Protein AF-A0A1I1WCL4-F1 (afdb_monomer_lite)

Radius of gyration: 12.67 Å; chains: 1; bounding box: 35×22×23 Å

Structure (mmCIF, N/CA/C/O backbone):
data_AF-A0A1I1WCL4-F1
#
_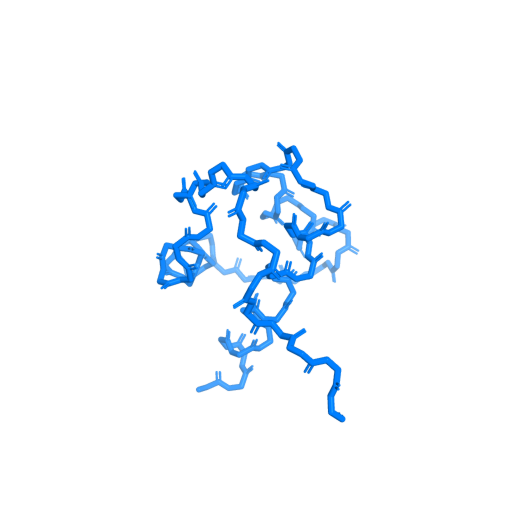entry.id   AF-A0A1I1WCL4-F1
#
loop_
_atom_site.group_PDB
_atom_site.id
_atom_site.type_symbol
_atom_site.label_atom_id
_atom_site.label_alt_id
_atom_site.label_comp_id
_atom_site.label_asym_id
_atom_site.label_entity_id
_atom_site.label_seq_id
_atom_site.pdbx_PDB_ins_code
_atom_site.Cartn_x
_atom_site.Cartn_y
_atom_site.Cartn_z
_atom_site.occupancy
_atom_site.B_iso_or_equiv
_atom_site.auth_seq_id
_atom_site.auth_comp_id
_atom_site.auth_asym_id
_atom_site.auth_atom_id
_atom_site.pdbx_PDB_model_num
ATOM 1 N N . SER A 1 1 ? 2.954 -9.664 -15.472 1.00 74.25 1 SER A N 1
ATOM 2 C CA . SER A 1 1 ? 4.037 -10.320 -14.709 1.00 74.25 1 SER A CA 1
ATOM 3 C C . SER A 1 1 ? 3.413 -10.705 -13.409 1.00 74.25 1 SER A C 1
ATOM 5 O O . SER A 1 1 ? 2.923 -9.820 -12.715 1.00 74.25 1 SER A O 1
ATOM 7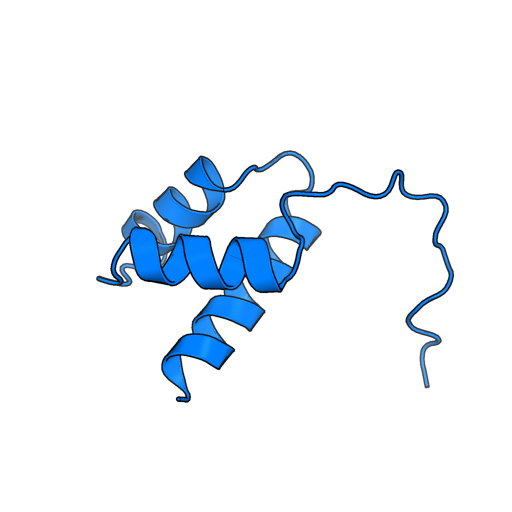 N N . ASP A 1 2 ? 3.444 -11.992 -13.126 1.00 87.88 2 ASP A N 1
ATOM 8 C CA . ASP A 1 2 ? 2.676 -12.651 -12.073 1.00 87.88 2 ASP A CA 1
ATOM 9 C C . ASP A 1 2 ? 2.952 -12.035 -10.690 1.00 87.88 2 ASP A C 1
ATOM 11 O O . ASP A 1 2 ? 2.067 -11.924 -9.852 1.00 87.88 2 ASP A O 1
ATOM 15 N N . GLU A 1 3 ? 4.157 -11.491 -10.475 1.00 94.00 3 GLU A N 1
ATOM 16 C CA . GLU A 1 3 ? 4.493 -10.779 -9.238 1.00 94.00 3 GLU A CA 1
ATOM 17 C C . GLU A 1 3 ? 3.752 -9.433 -9.084 1.00 94.00 3 GLU A C 1
ATOM 19 O O . GLU A 1 3 ? 3.433 -9.038 -7.969 1.00 94.00 3 GLU A O 1
ATOM 24 N N . ASN A 1 4 ? 3.443 -8.713 -10.172 1.00 94.62 4 ASN A N 1
ATOM 25 C CA . ASN A 1 4 ? 2.627 -7.491 -10.076 1.00 94.62 4 ASN A CA 1
ATOM 26 C C . ASN A 1 4 ? 1.177 -7.800 -9.706 1.00 94.62 4 ASN A C 1
ATOM 28 O O . ASN A 1 4 ? 0.585 -7.034 -8.952 1.00 94.62 4 ASN A O 1
ATOM 32 N N . GLU A 1 5 ? 0.630 -8.883 -10.253 1.00 96.00 5 GLU A N 1
ATOM 33 C CA . GLU A 1 5 ? -0.723 -9.352 -9.947 1.00 96.00 5 GLU A CA 1
ATOM 34 C C . GLU A 1 5 ? -0.798 -9.796 -8.484 1.00 96.00 5 GLU A C 1
ATOM 36 O O . GLU A 1 5 ? -1.626 -9.283 -7.739 1.00 96.00 5 GLU A O 1
ATOM 41 N N . LEU A 1 6 ? 0.182 -10.573 -8.010 1.00 96.62 6 LEU A N 1
ATOM 42 C CA . LEU A 1 6 ? 0.287 -10.933 -6.594 1.00 96.62 6 LEU A CA 1
ATOM 43 C C . LEU A 1 6 ? 0.399 -9.705 -5.673 1.00 96.62 6 LEU A C 1
ATOM 45 O O . LEU A 1 6 ? -0.254 -9.644 -4.631 1.00 96.62 6 LEU A O 1
ATOM 49 N N . ILE A 1 7 ? 1.220 -8.710 -6.032 1.00 97.06 7 ILE A N 1
ATOM 50 C CA . ILE A 1 7 ? 1.306 -7.455 -5.268 1.00 97.06 7 ILE A CA 1
ATOM 51 C C . ILE A 1 7 ? -0.056 -6.753 -5.244 1.00 97.06 7 ILE A C 1
ATOM 53 O O . ILE A 1 7 ? -0.446 -6.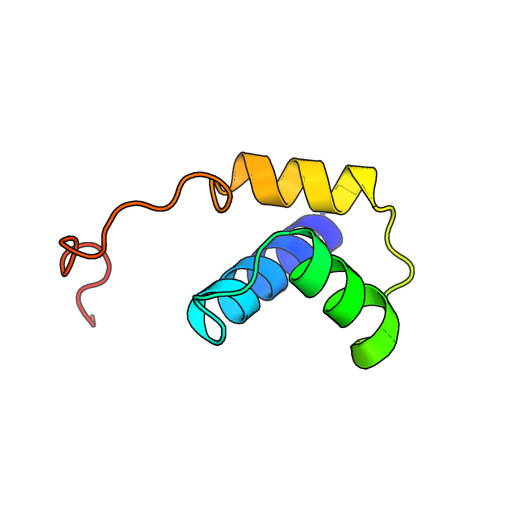237 -4.197 1.00 97.06 7 ILE A O 1
ATOM 57 N N . ALA A 1 8 ? -0.762 -6.711 -6.375 1.00 96.88 8 ALA A N 1
ATOM 58 C CA . ALA A 1 8 ? -2.063 -6.066 -6.479 1.00 96.88 8 ALA A CA 1
ATOM 59 C C . ALA A 1 8 ? -3.097 -6.739 -5.568 1.00 96.88 8 ALA A C 1
ATOM 61 O O . ALA A 1 8 ? -3.706 -6.053 -4.747 1.00 96.88 8 ALA A O 1
ATOM 62 N N . ASP A 1 9 ? -3.215 -8.064 -5.632 1.00 96.62 9 ASP A N 1
ATOM 63 C CA . ASP A 1 9 ? -4.164 -8.837 -4.827 1.00 96.62 9 ASP A CA 1
ATOM 64 C C . ASP A 1 9 ? -3.906 -8.667 -3.327 1.00 96.62 9 ASP A C 1
ATOM 66 O O . ASP A 1 9 ? -4.828 -8.427 -2.541 1.00 96.62 9 ASP A O 1
ATOM 70 N N . LEU A 1 10 ? -2.635 -8.707 -2.914 1.00 96.88 10 LEU A N 1
ATOM 71 C CA . LEU A 1 10 ? -2.268 -8.491 -1.516 1.00 96.88 10 LEU A CA 1
ATOM 72 C C . LEU A 1 10 ? -2.559 -7.058 -1.056 1.00 96.88 10 LEU A C 1
ATOM 74 O O . LEU A 1 10 ? -2.997 -6.869 0.080 1.00 96.88 10 LEU A O 1
ATOM 78 N N . LEU A 1 11 ? -2.317 -6.048 -1.899 1.00 96.44 11 LEU A N 1
ATOM 79 C CA . LEU A 1 11 ? -2.632 -4.656 -1.571 1.00 96.44 11 LEU A CA 1
ATOM 80 C C . LEU A 1 11 ? -4.140 -4.451 -1.407 1.00 96.44 11 LEU A C 1
ATOM 82 O O . LEU A 1 11 ? -4.541 -3.867 -0.401 1.00 96.44 11 LEU A O 1
ATOM 86 N N . VAL A 1 12 ? -4.959 -4.965 -2.332 1.00 95.25 12 VAL A N 1
ATOM 87 C CA . VAL A 1 12 ? -6.429 -4.895 -2.255 1.00 95.25 12 VAL A CA 1
ATOM 88 C C . VAL A 1 12 ? -6.916 -5.553 -0.966 1.00 95.25 12 VAL A C 1
ATOM 90 O O . VAL A 1 12 ? -7.541 -4.883 -0.139 1.00 95.25 12 VAL A O 1
ATOM 93 N N . GLY A 1 13 ? -6.521 -6.806 -0.717 1.00 94.50 13 GLY A N 1
ATOM 94 C CA . GLY A 1 13 ? -6.922 -7.545 0.481 1.00 94.50 13 GLY A CA 1
ATOM 95 C C . GLY A 1 13 ? -6.495 -6.867 1.789 1.00 94.50 13 GLY A C 1
ATOM 96 O O . GLY A 1 13 ? -7.272 -6.813 2.745 1.00 94.50 13 GLY A O 1
ATOM 97 N N . LEU A 1 14 ? -5.288 -6.287 1.842 1.00 94.94 14 LEU A N 1
ATOM 98 C CA . LEU A 1 14 ? -4.827 -5.526 3.008 1.00 94.94 14 LEU A CA 1
ATOM 99 C C . LEU A 1 14 ? -5.665 -4.270 3.237 1.00 94.94 14 LEU A C 1
ATOM 101 O O . LEU A 1 14 ? -6.054 -4.004 4.375 1.00 94.94 14 LEU A O 1
ATOM 105 N N . THR A 1 15 ? -5.953 -3.504 2.185 1.00 92.19 15 THR A N 1
ATOM 106 C CA . THR A 1 15 ? -6.743 -2.273 2.311 1.00 92.19 15 THR A CA 1
ATOM 107 C C . THR A 1 15 ? -8.212 -2.536 2.638 1.00 92.19 15 THR A C 1
ATOM 109 O O . THR A 1 15 ? -8.811 -1.754 3.380 1.00 92.19 15 THR A O 1
ATOM 112 N N . ASP A 1 16 ? -8.772 -3.663 2.195 1.00 90.69 16 ASP A N 1
ATOM 113 C CA . ASP A 1 16 ? -10.131 -4.078 2.551 1.00 90.69 16 ASP A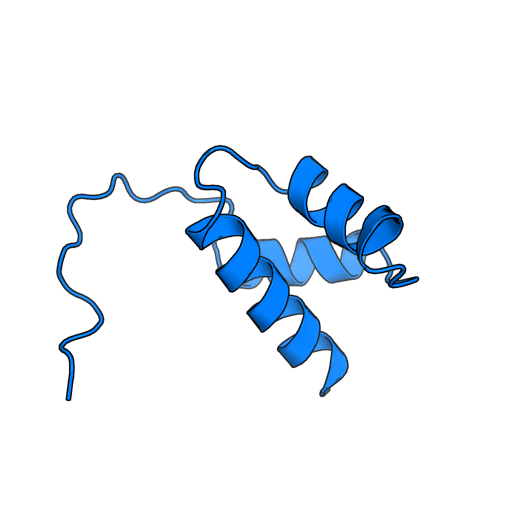 CA 1
ATOM 114 C C . ASP A 1 16 ? -10.235 -4.531 4.010 1.00 90.69 16 ASP A C 1
ATOM 116 O O . ASP A 1 16 ? -11.147 -4.109 4.734 1.00 90.69 16 ASP A O 1
ATOM 120 N N . ALA A 1 17 ? -9.271 -5.332 4.475 1.00 91.69 17 ALA A N 1
ATOM 121 C CA . ALA A 1 17 ? -9.219 -5.815 5.853 1.00 91.69 17 ALA A CA 1
ATOM 122 C C . ALA A 1 17 ? -8.829 -4.713 6.854 1.00 91.69 17 ALA A C 1
ATOM 124 O O . ALA A 1 17 ? -9.278 -4.709 8.003 1.00 91.69 17 ALA A O 1
ATOM 125 N N . ARG A 1 18 ? -7.984 -3.762 6.441 1.00 90.75 18 ARG A N 1
ATOM 126 C CA . ARG A 1 18 ? -7.443 -2.685 7.280 1.00 90.75 18 ARG A CA 1
ATOM 127 C C . ARG A 1 18 ? -7.729 -1.325 6.648 1.00 90.75 18 ARG A C 1
ATOM 129 O O . ARG A 1 18 ? -6.825 -0.600 6.253 1.00 90.75 18 ARG A O 1
ATOM 136 N N . LYS A 1 19 ? -9.003 -0.931 6.636 1.00 85.56 19 LYS A N 1
ATOM 137 C CA . LYS A 1 19 ? -9.507 0.303 5.990 1.00 85.56 19 LYS A CA 1
ATOM 138 C C . LYS A 1 19 ? -8.825 1.605 6.432 1.00 85.56 19 LYS A C 1
ATOM 140 O O . LYS A 1 19 ? -8.927 2.623 5.751 1.00 85.56 19 LYS A O 1
ATOM 145 N N . THR A 1 20 ? -8.174 1.631 7.594 1.00 88.12 20 THR A N 1
ATOM 146 C CA . THR A 1 20 ? -7.428 2.803 8.081 1.00 88.12 20 THR A CA 1
ATOM 147 C C . THR A 1 20 ? -5.997 2.848 7.557 1.00 88.12 20 THR A C 1
ATOM 149 O O . THR A 1 20 ? -5.390 3.915 7.574 1.00 88.12 20 THR A O 1
ATOM 152 N N . TRP A 1 21 ? -5.464 1.743 7.039 1.00 92.56 21 TRP A N 1
ATOM 153 C CA . TRP A 1 21 ? -4.088 1.668 6.575 1.00 92.56 21 TRP A CA 1
ATOM 154 C C . TRP A 1 21 ? -3.894 2.446 5.277 1.00 92.56 21 TRP A C 1
ATOM 156 O O . TRP A 1 21 ? -4.668 2.342 4.329 1.00 92.56 21 TRP A O 1
ATOM 166 N N . GLY A 1 22 ? -2.833 3.249 5.255 1.00 92.75 22 GLY A N 1
ATOM 167 C CA . GLY A 1 22 ? -2.298 3.844 4.036 1.00 92.75 22 GLY A CA 1
ATOM 168 C C . GLY A 1 22 ? -1.166 3.000 3.454 1.00 92.75 22 GLY A C 1
ATOM 169 O O . GLY A 1 22 ? -0.770 1.971 4.011 1.00 92.75 22 GLY A O 1
ATOM 170 N N . PHE A 1 23 ? -0.597 3.482 2.352 1.00 95.38 23 PHE A N 1
ATOM 171 C CA . PHE A 1 23 ? 0.497 2.825 1.638 1.00 95.38 23 PHE A CA 1
ATOM 172 C C . PHE A 1 23 ? 1.671 2.404 2.541 1.00 95.38 23 PHE A C 1
ATOM 174 O O . PHE A 1 23 ? 2.116 1.264 2.451 1.00 95.38 23 PHE A O 1
ATOM 181 N N . GLY A 1 24 ? 2.141 3.275 3.443 1.00 95.69 24 GLY A N 1
ATOM 182 C CA . GLY A 1 24 ? 3.299 2.973 4.295 1.00 95.69 24 GLY A CA 1
ATOM 183 C C . GLY A 1 24 ? 3.106 1.732 5.175 1.00 95.69 24 GLY A C 1
ATOM 184 O O . GLY A 1 24 ? 4.007 0.903 5.274 1.00 95.69 24 GLY A O 1
ATOM 185 N N . LEU A 1 25 ? 1.911 1.555 5.747 1.00 96.75 25 LEU A N 1
ATOM 186 C CA . LEU A 1 25 ? 1.586 0.375 6.556 1.00 96.75 25 LEU A CA 1
ATOM 187 C C . LEU A 1 25 ? 1.425 -0.881 5.694 1.00 96.75 25 LEU A C 1
ATOM 189 O O . LEU A 1 25 ? 1.889 -1.951 6.084 1.00 96.75 25 LEU A O 1
ATOM 193 N N . CYS A 1 26 ? 0.837 -0.748 4.501 1.00 96.75 26 CYS A N 1
ATOM 194 C CA . CYS A 1 26 ? 0.746 -1.857 3.551 1.00 96.75 26 CYS A CA 1
ATOM 195 C C . CYS A 1 26 ? 2.145 -2.331 3.129 1.00 96.75 26 CYS A C 1
ATOM 197 O O . CYS A 1 26 ? 2.448 -3.517 3.222 1.00 96.75 26 CYS A O 1
ATOM 199 N N . PHE A 1 27 ? 3.027 -1.404 2.744 1.00 97.25 27 PHE A N 1
ATOM 200 C CA . PHE A 1 27 ? 4.415 -1.701 2.392 1.00 97.25 27 PHE A CA 1
ATOM 201 C C . PHE A 1 27 ? 5.165 -2.379 3.545 1.00 97.25 27 PHE A C 1
ATOM 203 O O . PHE A 1 27 ? 5.785 -3.424 3.343 1.00 97.25 27 PHE A O 1
ATOM 210 N N . LEU A 1 28 ? 5.074 -1.822 4.758 1.00 97.56 28 LEU A N 1
ATOM 211 C CA . LEU A 1 28 ? 5.744 -2.372 5.934 1.00 97.56 28 LEU A CA 1
ATOM 212 C C . LEU A 1 28 ? 5.274 -3.801 6.233 1.00 97.5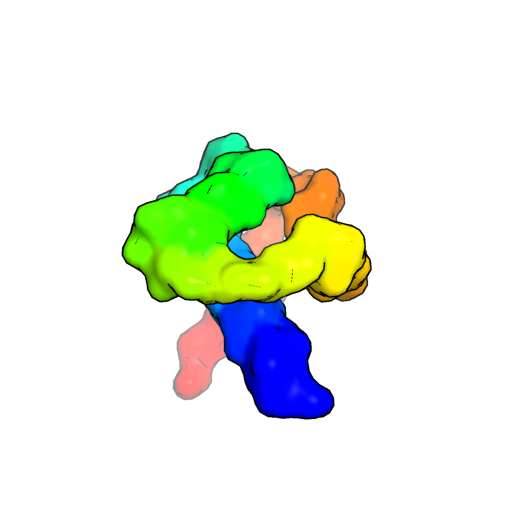6 28 LEU A C 1
ATOM 214 O O . LEU A 1 28 ? 6.091 -4.661 6.551 1.00 97.56 28 LEU A O 1
ATOM 218 N N . HIS A 1 29 ? 3.977 -4.078 6.086 1.00 97.44 29 HIS A N 1
ATOM 219 C CA . HIS A 1 29 ? 3.428 -5.415 6.288 1.00 97.44 29 HIS A CA 1
ATOM 220 C C . HIS A 1 29 ? 3.929 -6.412 5.236 1.00 97.44 29 HIS A C 1
ATOM 222 O O . HIS A 1 29 ? 4.376 -7.504 5.587 1.00 97.44 29 HIS A O 1
ATOM 228 N N . LEU A 1 30 ? 3.913 -6.033 3.954 1.00 97.00 30 LEU A N 1
ATOM 229 C CA . LEU A 1 30 ? 4.437 -6.881 2.880 1.00 97.00 30 LEU A CA 1
ATOM 230 C C . LEU A 1 30 ? 5.925 -7.198 3.085 1.00 97.00 30 LEU A C 1
ATOM 232 O O . LEU A 1 30 ? 6.345 -8.335 2.879 1.00 97.00 30 LEU A O 1
ATOM 236 N N . ARG A 1 31 ? 6.713 -6.220 3.544 1.00 97.31 31 ARG A N 1
ATOM 237 C CA . ARG A 1 31 ? 8.152 -6.394 3.762 1.00 97.31 31 ARG A CA 1
ATOM 238 C C . ARG A 1 31 ? 8.477 -7.192 5.022 1.00 97.31 31 ARG A C 1
ATOM 240 O O . ARG A 1 31 ? 9.294 -8.102 4.955 1.00 97.31 31 ARG A O 1
ATOM 247 N N . ASN A 1 32 ? 7.860 -6.859 6.153 1.00 97.19 32 ASN A N 1
ATOM 248 C CA . ASN A 1 32 ? 8.288 -7.364 7.461 1.00 97.19 32 ASN A CA 1
ATOM 249 C C . ASN A 1 32 ? 7.470 -8.557 7.950 1.00 97.19 32 ASN A C 1
ATOM 251 O O . ASN A 1 32 ? 7.990 -9.375 8.697 1.00 97.19 32 ASN A O 1
ATOM 255 N N . VAL A 1 33 ? 6.197 -8.651 7.557 1.00 96.31 33 VAL A N 1
ATOM 256 C CA . VAL A 1 33 ? 5.318 -9.747 7.993 1.00 96.31 33 VAL A CA 1
ATOM 257 C C . VAL A 1 33 ? 5.265 -10.842 6.938 1.00 96.31 33 VAL A C 1
ATOM 259 O O . VAL A 1 33 ? 5.382 -12.015 7.269 1.00 96.31 33 VAL A O 1
ATOM 262 N N . LYS A 1 34 ? 5.114 -10.473 5.662 1.00 95.75 34 LYS A N 1
ATOM 263 C CA . LYS A 1 34 ? 5.128 -11.443 4.555 1.00 95.75 34 LYS A CA 1
ATOM 264 C C . LYS A 1 34 ? 6.536 -11.760 4.043 1.00 95.75 34 LYS A C 1
ATOM 266 O O . LYS A 1 34 ? 6.707 -12.754 3.349 1.00 95.75 34 LYS A O 1
ATOM 271 N N . GLY A 1 35 ? 7.536 -10.947 4.390 1.00 96.38 35 GLY A N 1
ATOM 272 C CA . GLY A 1 35 ? 8.933 -11.191 4.020 1.00 96.38 35 GLY A CA 1
ATOM 273 C C . GLY A 1 35 ? 9.255 -10.923 2.548 1.00 96.38 35 GLY A C 1
ATOM 274 O O . GLY A 1 35 ? 10.306 -11.345 2.072 1.00 96.38 35 GLY A O 1
ATOM 275 N N . HIS A 1 36 ? 8.384 -10.236 1.801 1.00 96.19 36 HIS A N 1
ATOM 276 C CA . HIS A 1 36 ? 8.611 -10.016 0.375 1.00 96.19 36 HIS A CA 1
ATOM 277 C C . HIS A 1 36 ? 9.694 -8.950 0.139 1.00 96.19 36 HIS A C 1
ATOM 279 O O . HIS A 1 36 ? 9.536 -7.799 0.568 1.00 96.19 36 HIS A O 1
ATOM 285 N N . PRO A 1 37 ? 10.779 -9.259 -0.600 1.00 95.75 37 PRO A N 1
ATOM 286 C CA . PRO A 1 37 ? 11.888 -8.335 -0.805 1.00 95.75 37 PRO A CA 1
ATOM 287 C C . PRO A 1 37 ? 11.628 -7.289 -1.910 1.00 95.75 37 PRO A C 1
ATOM 289 O O . PRO A 1 37 ? 12.569 -6.724 -2.467 1.00 95.75 37 PRO A O 1
ATOM 292 N N . TRP A 1 38 ? 10.365 -6.995 -2.223 1.00 96.31 38 TRP A N 1
ATOM 293 C CA . TRP A 1 38 ? 9.968 -6.136 -3.338 1.00 96.31 38 TRP A CA 1
ATOM 294 C C . TRP A 1 38 ? 10.408 -4.678 -3.191 1.00 96.31 38 TRP A C 1
ATOM 296 O O . TRP A 1 38 ? 10.514 -4.121 -2.095 1.00 96.31 38 TRP A O 1
ATOM 306 N N . ASN A 1 39 ? 10.630 -4.034 -4.339 1.00 95.94 39 ASN A N 1
ATOM 307 C CA . ASN A 1 39 ? 11.025 -2.634 -4.405 1.00 95.94 39 ASN A CA 1
ATOM 308 C C . ASN A 1 39 ? 9.862 -1.704 -4.017 1.00 95.94 39 ASN A C 1
ATOM 310 O O . ASN A 1 39 ? 8.766 -1.788 -4.572 1.00 95.94 39 ASN A O 1
ATOM 314 N N . HIS A 1 40 ? 10.134 -0.745 -3.134 1.00 96.81 40 HIS A N 1
ATOM 315 C CA . HIS A 1 40 ? 9.158 0.243 -2.674 1.00 96.81 40 HIS A CA 1
ATOM 316 C C . HIS A 1 40 ? 8.481 1.020 -3.819 1.00 96.81 40 HIS A C 1
ATOM 318 O O . HIS A 1 40 ? 7.261 1.178 -3.825 1.00 96.81 40 HIS A O 1
ATOM 324 N N . LYS A 1 41 ? 9.245 1.468 -4.831 1.00 97.12 41 LYS A N 1
ATOM 325 C CA . LYS A 1 41 ? 8.699 2.195 -5.993 1.00 97.12 41 LYS A CA 1
ATOM 326 C C . LYS A 1 41 ? 7.770 1.312 -6.825 1.00 97.12 41 LYS A C 1
ATOM 328 O O . LYS A 1 41 ? 6.780 1.811 -7.351 1.00 97.12 41 LYS A O 1
ATOM 333 N N . ARG A 1 42 ? 8.067 0.012 -6.942 1.00 96.50 42 ARG A N 1
ATOM 334 C CA . ARG A 1 42 ? 7.217 -0.948 -7.666 1.00 96.50 42 ARG A CA 1
ATOM 335 C C . ARG A 1 42 ? 5.857 -1.083 -6.988 1.00 96.50 42 ARG A C 1
ATOM 337 O O . ARG A 1 42 ? 4.840 -0.906 -7.650 1.00 96.50 42 ARG A O 1
ATOM 344 N N . ILE A 1 43 ? 5.850 -1.320 -5.676 1.00 96.88 43 ILE A N 1
ATOM 345 C CA . ILE A 1 43 ? 4.612 -1.435 -4.894 1.00 96.88 43 ILE A CA 1
ATOM 346 C C . ILE A 1 43 ? 3.822 -0.126 -4.969 1.00 96.88 43 ILE A C 1
ATOM 348 O O . ILE A 1 43 ? 2.622 -0.158 -5.219 1.00 96.88 43 ILE A O 1
ATOM 352 N N . TYR A 1 44 ? 4.487 1.027 -4.833 1.00 96.81 44 TYR A N 1
ATOM 353 C CA . TYR A 1 44 ? 3.824 2.330 -4.921 1.00 96.81 44 TYR A CA 1
ATOM 354 C C . TYR A 1 44 ? 3.134 2.555 -6.274 1.00 96.81 44 TYR A C 1
ATOM 356 O O . TYR A 1 44 ? 1.989 2.993 -6.316 1.00 96.81 44 TYR A O 1
ATOM 364 N N . ARG A 1 45 ? 3.787 2.197 -7.389 1.00 96.62 45 ARG A N 1
ATOM 365 C CA . ARG A 1 45 ? 3.180 2.304 -8.727 1.00 96.62 45 ARG A CA 1
ATOM 366 C C . ARG A 1 45 ? 1.903 1.476 -8.847 1.00 96.62 45 ARG A C 1
ATOM 368 O O . ARG A 1 45 ? 0.929 1.968 -9.403 1.00 96.62 45 ARG A O 1
ATOM 375 N N . ILE A 1 46 ? 1.908 0.252 -8.323 1.00 96.69 46 ILE A N 1
ATOM 376 C CA . ILE A 1 46 ? 0.738 -0.636 -8.348 1.00 96.69 46 ILE A CA 1
ATOM 377 C C . ILE A 1 46 ? -0.359 -0.083 -7.433 1.00 96.69 46 ILE A C 1
ATOM 379 O O . ILE A 1 46 ? -1.503 0.034 -7.852 1.00 96.69 46 ILE A O 1
ATOM 383 N N . TYR A 1 47 ? 0.001 0.358 -6.227 1.00 95.81 47 TYR A N 1
ATOM 384 C CA . TYR A 1 47 ? -0.918 0.987 -5.279 1.00 95.81 47 TYR A CA 1
ATOM 385 C C . TYR A 1 47 ? -1.653 2.197 -5.882 1.00 95.81 47 TYR A C 1
ATOM 387 O O . TYR A 1 47 ? -2.870 2.319 -5.742 1.00 95.81 47 TYR A O 1
ATOM 395 N N . CYS A 1 48 ? -0.932 3.065 -6.600 1.00 95.06 48 CYS A N 1
ATOM 396 C CA . CYS A 1 48 ? -1.524 4.194 -7.321 1.00 95.06 48 CYS A CA 1
ATOM 397 C C . CYS A 1 48 ? -2.346 3.759 -8.539 1.00 95.06 48 CYS A C 1
ATOM 399 O O . CYS A 1 48 ? -3.397 4.341 -8.793 1.00 95.06 48 CYS A O 1
ATOM 401 N N . ALA A 1 49 ? -1.899 2.747 -9.290 1.00 94.75 49 ALA A N 1
ATOM 402 C CA . ALA A 1 49 ? -2.646 2.221 -10.434 1.00 94.75 49 ALA A CA 1
ATOM 403 C C . ALA A 1 49 ? -4.008 1.643 -10.010 1.00 94.75 49 ALA A C 1
ATOM 405 O O . ALA A 1 49 ? -5.001 1.839 -10.705 1.00 94.75 49 ALA A O 1
ATOM 406 N N . LEU A 1 50 ? -4.067 1.023 -8.828 1.00 93.38 50 LEU A N 1
ATOM 407 C CA . LEU A 1 50 ? -5.294 0.542 -8.186 1.00 93.38 50 LEU A CA 1
ATOM 408 C C . LEU A 1 50 ? -6.137 1.662 -7.554 1.00 93.38 50 LEU A C 1
ATOM 410 O O . LEU A 1 50 ? -7.201 1.390 -7.007 1.00 93.38 50 LEU A O 1
ATOM 414 N N . LYS A 1 51 ? -5.671 2.918 -7.598 1.00 91.69 51 LYS A N 1
ATOM 415 C CA . LYS A 1 51 ? -6.318 4.091 -6.988 1.00 91.69 51 LYS A CA 1
ATOM 416 C C . LYS A 1 51 ? -6.612 3.934 -5.490 1.00 91.69 51 LYS A C 1
ATOM 418 O O . LYS A 1 51 ? -7.462 4.643 -4.963 1.00 91.69 51 LYS A O 1
ATOM 423 N N . LEU A 1 52 ? -5.875 3.084 -4.77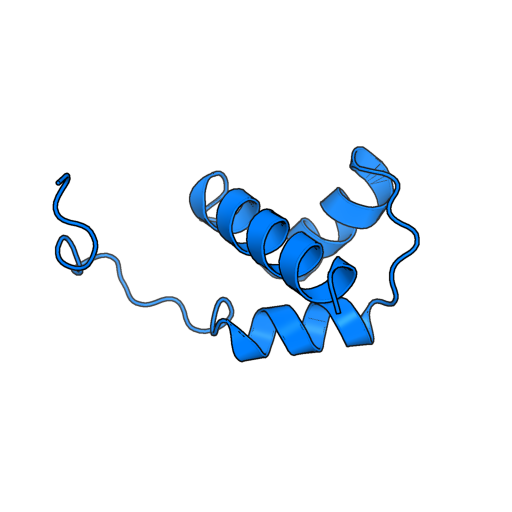1 1.00 87.62 52 LEU A N 1
ATOM 424 C CA . LEU A 1 52 ? -6.069 2.857 -3.328 1.00 87.62 52 LEU A CA 1
ATOM 425 C C . LEU A 1 52 ? -5.722 4.092 -2.475 1.00 87.62 52 LEU A C 1
ATOM 427 O O . LEU A 1 52 ? -6.109 4.190 -1.312 1.00 87.62 52 LEU A O 1
ATOM 431 N N . ASN A 1 53 ? -4.997 5.051 -3.055 1.00 81.00 53 ASN A N 1
ATOM 432 C CA . ASN A 1 53 ? -4.730 6.365 -2.473 1.00 81.00 53 ASN A CA 1
ATOM 433 C C . ASN A 1 53 ? -5.953 7.297 -2.503 1.00 81.00 53 ASN A C 1
ATOM 435 O O . ASN A 1 53 ? -6.021 8.241 -1.718 1.00 81.00 53 ASN A O 1
ATOM 439 N N . LEU A 1 54 ? -6.895 7.057 -3.414 1.00 76.00 54 LEU A N 1
ATOM 440 C CA . LEU A 1 54 ? -8.137 7.802 -3.521 1.00 76.00 54 LEU A CA 1
ATOM 441 C C . LEU A 1 54 ? -9.169 7.011 -2.730 1.00 76.00 54 LEU A C 1
ATOM 443 O O . LEU A 1 54 ? -9.633 5.972 -3.179 1.00 76.00 54 LEU A O 1
ATOM 447 N N . ARG A 1 55 ? -9.493 7.452 -1.516 1.00 65.44 55 ARG A N 1
ATOM 448 C CA . ARG A 1 55 ? -10.584 6.843 -0.751 1.00 65.44 55 ARG A CA 1
ATOM 449 C C . ARG A 1 55 ? -11.909 7.360 -1.326 1.00 65.44 55 ARG A C 1
ATOM 451 O O . ARG A 1 55 ? -12.216 8.522 -1.064 1.00 65.44 55 ARG A O 1
ATOM 458 N N . PRO A 1 56 ? -12.719 6.577 -2.066 1.00 56.81 56 PRO A N 1
ATOM 459 C CA . PRO A 1 56 ? -14.132 6.904 -2.176 1.00 56.81 56 PRO A CA 1
ATOM 460 C C . PRO A 1 56 ? -14.732 6.759 -0.772 1.00 56.81 56 PRO A C 1
ATOM 462 O O . PRO A 1 56 ? -14.516 5.742 -0.103 1.00 56.81 56 PRO A O 1
ATOM 465 N N . SER A 1 57 ? -15.445 7.778 -0.283 1.00 52.06 57 SER A N 1
ATOM 466 C CA . SER A 1 57 ? -16.314 7.587 0.879 1.00 52.06 57 SER A CA 1
ATOM 467 C C . SER A 1 57 ? -17.221 6.394 0.573 1.00 52.06 57 SER A C 1
ATOM 469 O O . SER A 1 57 ? -17.733 6.269 -0.540 1.00 52.06 57 SER A O 1
ATOM 471 N N . ARG A 1 58 ? -17.327 5.445 1.509 1.00 52.81 58 ARG A N 1
ATOM 472 C CA . ARG A 1 58 ? -18.115 4.217 1.332 1.00 52.81 58 ARG A CA 1
ATOM 473 C C . ARG A 1 58 ? -19.609 4.547 1.351 1.00 52.81 58 ARG A C 1
ATOM 475 O O . ARG A 1 58 ? -20.283 4.208 2.307 1.00 52.81 58 ARG A O 1
ATOM 482 N N . ASP A 1 59 ? -20.090 5.128 0.263 1.00 49.06 59 ASP A N 1
ATOM 483 C CA . ASP A 1 59 ? -21.485 5.102 -0.181 1.00 49.06 59 ASP A CA 1
ATOM 484 C C . ASP A 1 59 ? -21.568 4.403 -1.548 1.00 49.06 59 ASP A C 1
ATOM 486 O O . ASP A 1 59 ? -22.306 4.799 -2.442 1.00 49.06 59 ASP A O 1
ATOM 490 N N . ILE A 1 60 ? -20.766 3.351 -1.744 1.00 48.12 60 ILE A N 1
ATOM 491 C CA . ILE A 1 60 ? -20.827 2.499 -2.938 1.00 48.12 60 ILE A CA 1
ATOM 492 C C . ILE A 1 60 ? -21.041 1.059 -2.477 1.00 48.12 60 ILE A C 1
ATOM 494 O O . ILE A 1 60 ? -20.152 0.213 -2.523 1.00 48.12 60 ILE A O 1
ATOM 498 N N . ALA A 1 61 ? -22.253 0.779 -2.012 1.00 44.72 61 ALA A N 1
ATOM 499 C CA . ALA A 1 61 ? -22.782 -0.569 -1.824 1.00 44.72 61 ALA A CA 1
ATOM 500 C C . ALA A 1 61 ? -23.053 -1.296 -3.169 1.00 44.72 61 ALA A C 1
ATOM 502 O O . ALA A 1 61 ? -23.973 -2.099 -3.253 1.00 44.72 61 ALA A O 1
ATOM 503 N N . ALA A 1 62 ? -22.305 -1.004 -4.244 1.00 52.38 62 ALA A N 1
ATOM 504 C CA . ALA A 1 62 ? -22.796 -1.213 -5.611 1.00 52.38 62 ALA A CA 1
ATOM 505 C C . ALA A 1 62 ? -21.778 -1.734 -6.648 1.00 52.38 62 ALA A C 1
ATOM 507 O O . ALA A 1 62 ? -21.941 -1.426 -7.823 1.00 52.38 62 ALA A O 1
ATOM 508 N N . GLN A 1 63 ? -20.744 -2.512 -6.289 1.00 45.88 63 GLN A N 1
ATOM 509 C CA . GLN A 1 63 ? -19.827 -3.031 -7.333 1.00 45.88 63 GLN A CA 1
ATOM 510 C C . GLN A 1 63 ? -19.465 -4.524 -7.279 1.00 45.88 63 GLN A C 1
ATOM 512 O O . GLN A 1 63 ? -18.710 -4.972 -8.130 1.00 45.88 63 GLN A O 1
ATOM 517 N N . TYR A 1 64 ? -20.048 -5.320 -6.381 1.00 40.16 64 TYR A N 1
ATOM 518 C CA . TYR A 1 64 ? -20.038 -6.784 -6.521 1.00 40.16 64 TYR A CA 1
ATOM 519 C C . TYR A 1 64 ? -21.380 -7.352 -6.046 1.00 40.16 64 TYR A C 1
ATOM 521 O O . TYR A 1 64 ? -21.540 -7.585 -4.846 1.00 40.16 64 TYR A O 1
ATOM 529 N N . PRO A 1 65 ? -22.377 -7.548 -6.930 1.00 42.53 65 PRO A N 1
ATOM 530 C CA . PRO A 1 65 ? -23.448 -8.476 -6.609 1.00 42.53 65 PRO A CA 1
ATOM 531 C C . PRO A 1 65 ? -22.826 -9.869 -6.483 1.00 42.53 65 PRO A C 1
ATOM 533 O O . PRO A 1 65 ? -22.064 -10.292 -7.351 1.00 42.53 65 PRO A O 1
ATOM 536 N N . ALA A 1 66 ? -23.123 -10.552 -5.377 1.00 49.28 66 ALA A N 1
ATOM 537 C CA . ALA A 1 66 ? -22.898 -11.984 -5.276 1.00 49.28 66 ALA A CA 1
ATOM 538 C C . ALA A 1 66 ? -23.676 -12.652 -6.420 1.00 49.28 66 ALA A C 1
ATOM 540 O O . ALA A 1 66 ? -24.906 -12.591 -6.446 1.00 49.28 66 ALA A O 1
ATOM 541 N N . GLY A 1 67 ? -22.938 -13.190 -7.385 1.00 45.28 67 GLY A N 1
ATOM 542 C CA . GLY A 1 67 ? -23.413 -14.138 -8.384 1.00 45.28 67 GLY A CA 1
ATOM 543 C C . GLY A 1 67 ? -22.761 -15.475 -8.105 1.00 45.28 67 GLY A C 1
ATOM 544 O O . GLY A 1 67 ? -21.529 -15.461 -7.882 1.00 45.28 67 GLY A O 1
#

Secondary structure (DSSP, 8-state):
-HHHHHHHHHHHHHHHH-TT--HHHHHHHHHHTS-----HHHHHHHHHHTTTTS---S----S----

Organism: NCBI:txid74348

Foldseek 3Di:
DVVLVVLLVQLVVCCVVVVPDDLVVSVCCCCPVVVDPDDSVSSVVSCVVNVVVPDDDPPPPDDDDDD

Sequence (67 aa):
SDENELIADLLVGLTDARKTWGFGLCFLHLRNVKGHPWNHKRIYRIYCALKLNLRPSRDIAAQYPAG

pLDDT: mean 85.29, std 18.3, range [40.16, 97.56]